Protein AF-A0A2U3Q9U3-F1 (afdb_monomer)

Mean predicted aligned error: 9.75 Å

Structure (mmCIF, N/CA/C/O backbone):
data_AF-A0A2U3Q9U3-F1
#
_entry.id   AF-A0A2U3Q9U3-F1
#
loop_
_atom_site.group_PDB
_atom_site.id
_atom_site.type_symbol
_atom_site.label_atom_id
_atom_site.label_alt_id
_atom_site.label_comp_id
_atom_site.label_asym_id
_atom_site.label_entity_id
_atom_site.label_seq_id
_atom_site.pdbx_PDB_ins_code
_atom_site.Cartn_x
_atom_site.Cartn_y
_atom_site.Cartn_z
_atom_site.occupancy
_atom_site.B_iso_or_equiv
_atom_site.auth_seq_id
_atom_site.auth_comp_id
_atom_site.auth_asym_id
_atom_site.auth_atom_id
_atom_site.pdbx_PDB_model_num
ATOM 1 N N . MET A 1 1 ? 5.483 -8.882 12.582 1.00 44.75 1 MET A N 1
ATOM 2 C CA . MET A 1 1 ? 4.868 -9.664 11.488 1.00 44.75 1 MET A CA 1
ATOM 3 C C . MET A 1 1 ? 5.659 -9.406 10.225 1.00 44.75 1 MET A C 1
ATOM 5 O O . MET A 1 1 ? 5.795 -8.252 9.841 1.00 44.75 1 MET A O 1
ATOM 9 N N . GLU A 1 2 ? 6.195 -10.458 9.622 1.00 41.09 2 GLU A N 1
ATOM 10 C CA . GLU A 1 2 ? 6.922 -10.397 8.356 1.00 41.09 2 GLU A CA 1
ATOM 11 C C . GLU A 1 2 ? 6.084 -11.114 7.294 1.00 41.09 2 GLU A C 1
ATOM 13 O O . GLU A 1 2 ? 5.611 -12.224 7.527 1.00 41.09 2 GLU A O 1
ATOM 18 N N . PHE A 1 3 ? 5.844 -10.457 6.160 1.00 52.00 3 PHE A N 1
ATOM 19 C CA . PHE A 1 3 ? 5.149 -11.052 5.021 1.00 52.00 3 PHE A CA 1
ATOM 20 C C . PHE A 1 3 ? 6.173 -11.296 3.916 1.00 52.00 3 PHE A C 1
ATOM 22 O O . PHE A 1 3 ? 6.686 -10.341 3.329 1.00 52.00 3 PHE A O 1
ATOM 29 N N . SER A 1 4 ? 6.474 -12.562 3.639 1.00 51.75 4 SER A N 1
ATOM 30 C CA . SER A 1 4 ? 7.362 -12.959 2.550 1.00 51.75 4 SER A CA 1
ATOM 31 C C . SER A 1 4 ? 6.540 -13.529 1.392 1.00 51.75 4 SER A C 1
ATOM 33 O O . SER A 1 4 ? 5.696 -14.405 1.559 1.00 51.75 4 SER A O 1
ATOM 35 N N . TYR A 1 5 ? 6.767 -12.997 0.192 1.00 64.06 5 TYR A N 1
ATOM 36 C CA . TYR A 1 5 ? 6.169 -13.500 -1.042 1.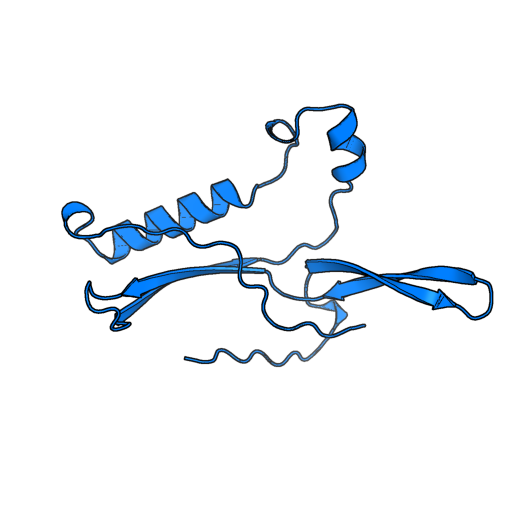00 64.06 5 TYR A CA 1
ATOM 37 C C . TYR A 1 5 ? 7.291 -13.904 -1.995 1.00 64.06 5 TYR A C 1
ATOM 39 O O . TYR A 1 5 ? 8.020 -13.051 -2.505 1.00 64.06 5 TYR A O 1
ATOM 47 N N . GLN A 1 6 ? 7.442 -15.209 -2.222 1.00 55.41 6 GLN A N 1
ATOM 48 C CA . GLN A 1 6 ? 8.372 -15.753 -3.208 1.00 55.41 6 GLN A CA 1
ATOM 49 C C . GLN A 1 6 ? 7.642 -15.978 -4.534 1.00 55.41 6 GLN A C 1
ATOM 51 O O . GLN A 1 6 ? 6.526 -16.490 -4.573 1.00 55.41 6 GLN A O 1
ATOM 56 N N . ARG A 1 7 ? 8.264 -15.551 -5.637 1.00 61.91 7 ARG A N 1
ATOM 57 C CA . ARG A 1 7 ? 7.655 -15.564 -6.975 1.00 61.91 7 ARG A CA 1
ATOM 58 C C . ARG A 1 7 ? 8.163 -16.726 -7.824 1.00 61.91 7 ARG A C 1
ATOM 60 O O . ARG A 1 7 ? 9.346 -17.041 -7.773 1.00 61.91 7 ARG A O 1
ATOM 67 N N . ALA A 1 8 ? 7.295 -17.251 -8.689 1.00 62.81 8 ALA A N 1
ATOM 68 C CA . ALA A 1 8 ? 7.654 -18.252 -9.698 1.00 62.81 8 ALA A CA 1
ATOM 69 C C . ALA A 1 8 ? 8.145 -17.641 -11.031 1.00 62.81 8 ALA A C 1
ATOM 71 O O . ALA A 1 8 ? 8.998 -18.221 -11.691 1.00 62.81 8 ALA A O 1
ATOM 72 N N . ASN A 1 9 ? 7.642 -16.464 -11.439 1.00 64.69 9 ASN A N 1
ATOM 73 C CA . ASN A 1 9 ? 8.028 -15.804 -12.698 1.00 64.69 9 ASN A CA 1
ATOM 74 C C . ASN A 1 9 ? 8.186 -14.284 -12.511 1.00 64.69 9 ASN A C 1
ATOM 76 O O . ASN A 1 9 ? 7.331 -13.620 -11.922 1.00 64.69 9 ASN A O 1
ATOM 80 N N . THR A 1 10 ? 9.285 -13.722 -13.019 1.00 60.75 10 THR A N 1
ATOM 81 C CA . THR A 1 10 ? 9.637 -12.302 -12.883 1.00 60.75 10 THR A CA 1
ATOM 82 C C . THR A 1 10 ? 8.759 -11.371 -13.719 1.00 60.75 10 THR A C 1
ATOM 84 O O . THR A 1 10 ? 8.483 -10.254 -13.287 1.00 60.75 10 THR A O 1
ATOM 87 N N . SER A 1 11 ? 8.269 -11.850 -14.864 1.00 63.31 11 SER A N 1
ATOM 88 C CA . SER A 1 11 ? 7.413 -11.099 -15.794 1.00 63.31 11 SER A CA 1
ATOM 89 C C . SER A 1 11 ? 5.929 -11.098 -15.404 1.00 63.31 11 SER A C 1
ATOM 91 O O . SER A 1 11 ? 5.157 -10.292 -15.917 1.00 63.31 11 SER A O 1
ATOM 93 N N . ALA A 1 12 ? 5.527 -11.955 -14.458 1.00 65.31 12 ALA A N 1
ATOM 94 C CA . ALA A 1 12 ? 4.144 -12.066 -13.988 1.00 65.31 12 ALA A CA 1
ATOM 95 C C . ALA A 1 12 ? 3.737 -10.970 -12.981 1.00 65.31 12 ALA A C 1
ATOM 97 O O . ALA A 1 12 ? 2.555 -10.819 -12.675 1.00 65.31 12 ALA A O 1
ATOM 98 N N . ILE A 1 13 ? 4.696 -10.199 -12.455 1.00 71.75 1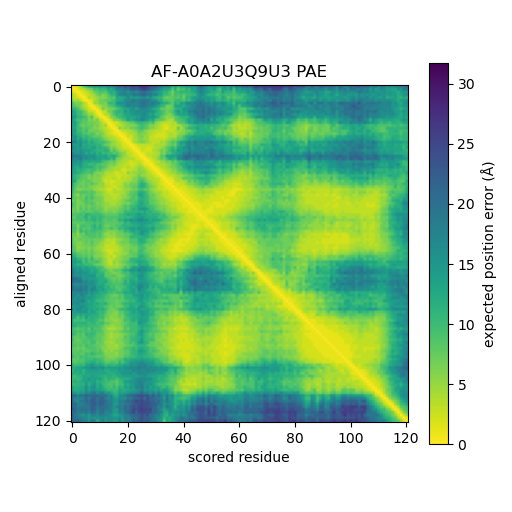3 ILE A N 1
ATOM 99 C CA . ILE A 1 13 ? 4.454 -9.133 -11.474 1.00 71.75 13 ILE A CA 1
ATOM 100 C C . ILE A 1 13 ? 4.592 -7.769 -12.150 1.00 71.75 13 ILE A C 1
ATOM 102 O O . ILE A 1 13 ? 5.453 -7.562 -13.001 1.00 71.75 13 ILE A O 1
ATOM 106 N N . GLY A 1 14 ? 3.746 -6.817 -11.750 1.00 73.25 14 GLY A N 1
ATOM 107 C CA . GLY A 1 14 ? 3.793 -5.459 -12.285 1.00 73.25 14 GLY A CA 1
ATOM 108 C C . GLY A 1 14 ? 5.048 -4.663 -11.913 1.00 73.25 14 GLY A C 1
ATOM 109 O O . GLY A 1 14 ? 5.920 -5.095 -11.167 1.00 73.25 14 GLY A O 1
ATOM 110 N N . LEU A 1 15 ? 5.113 -3.447 -12.441 1.00 75.56 15 LEU A N 1
ATOM 111 C CA . LEU A 1 15 ? 6.236 -2.525 -12.322 1.00 75.56 15 LEU A CA 1
ATOM 112 C C . LEU A 1 15 ? 6.018 -1.569 -11.137 1.00 75.56 15 LEU A C 1
ATOM 114 O O . LEU A 1 15 ? 4.932 -0.999 -10.977 1.00 75.56 15 LEU A O 1
ATOM 118 N N . THR A 1 16 ? 7.049 -1.353 -10.318 1.00 76.38 16 THR A N 1
ATOM 119 C CA . THR A 1 16 ? 6.990 -0.457 -9.148 1.00 76.38 16 THR A CA 1
ATOM 120 C C . THR A 1 16 ? 7.631 0.892 -9.436 1.00 76.38 16 THR A C 1
ATOM 122 O O . THR A 1 16 ? 6.988 1.929 -9.250 1.00 76.38 16 THR A O 1
ATOM 125 N N . LYS A 1 17 ? 8.875 0.894 -9.928 1.00 75.50 17 LYS A N 1
ATOM 126 C CA . LYS A 1 17 ? 9.650 2.100 -10.252 1.00 75.50 17 LYS A CA 1
ATOM 127 C C . LYS A 1 17 ? 10.669 1.843 -11.364 1.00 75.50 17 LYS A C 1
ATOM 129 O O . LYS A 1 17 ? 11.137 0.722 -11.527 1.00 75.50 17 LYS A O 1
ATOM 134 N N . SER A 1 18 ? 11.020 2.893 -12.103 1.00 76.50 18 SER A N 1
ATOM 135 C CA . SER A 1 18 ? 12.209 2.908 -12.961 1.00 76.50 18 SER A CA 1
ATOM 136 C C . SER A 1 18 ? 13.361 3.519 -12.169 1.00 76.50 18 SER A C 1
ATOM 138 O O . SER A 1 18 ? 13.179 4.551 -11.518 1.00 76.50 18 SER A O 1
ATOM 140 N N . VAL A 1 19 ? 14.512 2.856 -12.173 1.00 81.06 19 VAL A N 1
ATOM 141 C CA . VAL A 1 19 ? 15.729 3.286 -11.481 1.00 81.06 19 VAL A CA 1
ATOM 142 C C . VAL A 1 19 ? 16.866 3.435 -12.480 1.00 81.06 19 VAL A C 1
ATOM 144 O O . VAL A 1 19 ? 16.909 2.751 -13.501 1.00 81.06 19 VAL A O 1
ATOM 147 N N . ASN A 1 20 ? 17.775 4.359 -12.191 1.00 81.06 20 ASN A N 1
ATOM 148 C CA . ASN A 1 20 ? 19.037 4.469 -12.904 1.00 81.06 20 ASN A CA 1
ATOM 149 C C . ASN A 1 20 ? 20.033 3.506 -12.241 1.00 81.06 20 ASN A C 1
ATOM 151 O O . ASN A 1 20 ? 20.235 3.593 -11.031 1.00 81.06 20 ASN A O 1
ATOM 155 N N . SER A 1 21 ? 20.615 2.596 -13.019 1.00 80.81 21 SER A N 1
ATOM 156 C CA . SER A 1 21 ? 21.580 1.594 -12.542 1.00 80.81 21 SER A CA 1
ATOM 157 C C . SER A 1 21 ? 23.023 1.943 -12.916 1.00 80.81 21 SER A C 1
ATOM 159 O O . SER A 1 21 ? 23.874 1.063 -13.011 1.00 80.81 21 SER A O 1
ATOM 161 N N . GLY A 1 22 ? 23.301 3.229 -13.131 1.00 82.81 22 GLY A N 1
ATOM 162 C CA . GLY A 1 22 ? 24.622 3.745 -13.471 1.00 82.81 22 GLY A CA 1
ATOM 163 C C . GLY A 1 22 ? 24.884 3.809 -14.975 1.00 82.81 22 GLY A C 1
ATOM 164 O O . GLY A 1 22 ? 24.014 3.521 -15.804 1.00 82.81 22 GLY A O 1
ATOM 165 N N . GLN A 1 23 ? 26.095 4.242 -15.323 1.00 83.88 23 GLN A N 1
ATOM 166 C CA . GLN A 1 23 ? 26.564 4.289 -16.70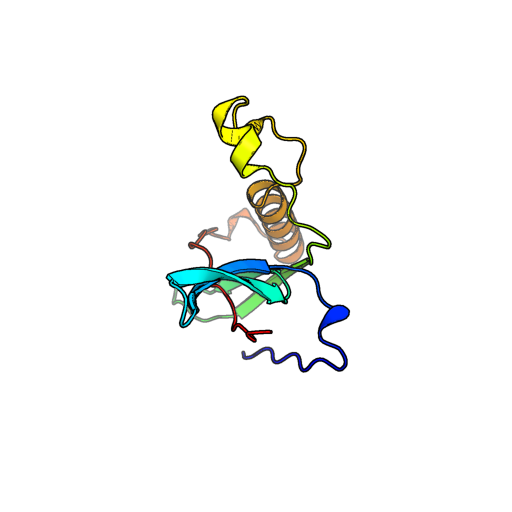5 1.00 83.88 23 GLN A CA 1
ATOM 167 C C . GLN A 1 23 ? 27.185 2.954 -17.113 1.00 83.88 23 GLN A C 1
ATOM 169 O O . GLN A 1 23 ? 27.829 2.274 -16.314 1.00 83.88 23 GLN A O 1
ATOM 174 N N . ASP A 1 24 ? 26.992 2.573 -18.370 1.00 81.62 24 ASP A N 1
ATOM 175 C CA . ASP A 1 24 ? 27.754 1.487 -18.967 1.00 81.62 24 ASP A CA 1
ATOM 176 C C . ASP A 1 24 ? 29.205 1.895 -19.260 1.00 81.62 24 ASP A C 1
ATOM 178 O O . ASP A 1 24 ? 29.597 3.051 -19.107 1.00 81.62 24 ASP A O 1
ATOM 182 N N . LYS A 1 25 ? 30.019 0.934 -19.715 1.00 82.38 25 LYS A N 1
ATOM 183 C CA . LYS A 1 25 ? 31.421 1.181 -20.094 1.00 82.38 25 LYS A CA 1
ATOM 184 C C . LYS A 1 25 ? 31.578 2.229 -21.213 1.00 82.38 25 LYS A C 1
ATOM 186 O O . LYS A 1 25 ? 32.679 2.722 -21.407 1.00 82.38 25 LYS A O 1
ATOM 191 N N . GLY A 1 26 ? 30.506 2.550 -21.942 1.00 85.19 26 GLY A N 1
ATOM 192 C CA . GLY A 1 26 ? 30.457 3.584 -22.976 1.00 85.19 26 GLY A CA 1
ATOM 193 C C . GLY A 1 26 ? 29.793 4.890 -22.521 1.00 85.19 26 GLY A C 1
ATOM 194 O O . GLY A 1 26 ? 29.470 5.719 -23.368 1.00 85.19 26 GLY A O 1
ATOM 195 N N . GLY A 1 27 ? 29.547 5.077 -21.219 1.00 84.00 27 GLY A N 1
ATOM 196 C CA . GLY A 1 27 ? 28.961 6.294 -20.652 1.00 84.00 27 GLY A CA 1
ATOM 197 C C . GLY A 1 27 ? 27.440 6.424 -20.804 1.00 84.00 27 GLY A C 1
ATOM 198 O O . GLY A 1 27 ? 26.871 7.443 -20.409 1.00 84.00 27 GLY A O 1
ATOM 199 N N . ARG A 1 28 ? 26.737 5.424 -21.35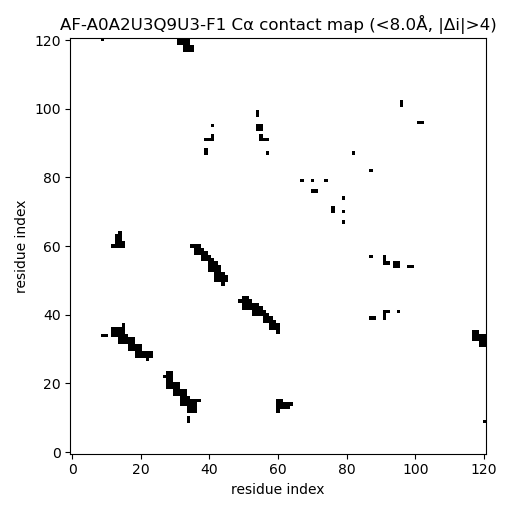6 1.00 84.56 28 ARG A N 1
ATOM 200 C CA . ARG A 1 28 ? 25.272 5.472 -21.503 1.00 84.56 28 ARG A CA 1
ATOM 201 C C . ARG A 1 28 ? 24.591 5.104 -20.192 1.00 84.56 28 ARG A C 1
ATOM 203 O O . ARG A 1 28 ? 24.894 4.078 -19.587 1.00 84.56 28 ARG A O 1
ATOM 210 N N . TRP A 1 29 ? 23.620 5.913 -19.778 1.00 80.62 29 TRP A N 1
ATOM 211 C CA . TRP A 1 29 ? 22.808 5.646 -18.591 1.00 80.62 29 TRP A CA 1
ATOM 212 C C . TRP A 1 29 ? 21.897 4.435 -18.796 1.00 80.62 29 TRP A C 1
ATOM 214 O O . TRP A 1 29 ? 21.089 4.402 -19.726 1.00 80.62 29 TRP A O 1
ATOM 224 N N . ARG A 1 30 ? 21.996 3.450 -17.900 1.00 78.94 30 ARG A N 1
ATOM 225 C CA . ARG A 1 30 ? 21.126 2.272 -17.896 1.00 78.94 30 ARG A CA 1
ATOM 226 C C . ARG A 1 30 ? 19.919 2.516 -17.005 1.00 78.94 30 ARG A C 1
ATOM 228 O O . ARG A 1 30 ? 20.052 2.769 -15.810 1.00 78.94 30 ARG A O 1
ATOM 235 N N . HIS A 1 31 ? 18.731 2.388 -17.582 1.00 78.31 31 HIS A N 1
ATOM 236 C CA . HIS A 1 31 ? 17.484 2.380 -16.829 1.00 78.31 31 HIS A CA 1
ATOM 237 C C . HIS A 1 31 ? 17.015 0.945 -16.623 1.00 78.31 31 HIS A C 1
ATOM 239 O O . HIS A 1 31 ? 16.822 0.214 -17.591 1.00 78.31 31 HIS A O 1
ATOM 245 N N . HIS A 1 32 ? 16.787 0.561 -15.370 1.00 77.56 32 HIS A N 1
ATOM 246 C CA . HIS A 1 32 ? 16.172 -0.714 -15.024 1.00 77.56 32 HIS A CA 1
ATOM 247 C C . HIS A 1 32 ? 14.772 -0.472 -14.488 1.00 77.56 32 HIS A C 1
ATOM 249 O O . HIS A 1 32 ? 14.518 0.476 -13.740 1.00 77.56 32 HIS A O 1
ATOM 255 N N . THR A 1 33 ? 13.851 -1.354 -14.858 1.00 74.94 33 THR A N 1
ATOM 256 C CA . THR A 1 33 ? 12.527 -1.357 -14.253 1.00 74.94 33 THR A CA 1
ATOM 257 C C . THR A 1 33 ? 12.496 -2.363 -13.121 1.00 74.94 33 THR A C 1
ATOM 259 O O . THR A 1 33 ? 12.743 -3.548 -13.319 1.00 74.94 33 THR A O 1
ATOM 262 N N . VAL A 1 34 ? 12.151 -1.886 -11.931 1.00 76.94 34 VAL A N 1
ATOM 263 C CA . VAL A 1 34 ? 11.926 -2.743 -10.775 1.00 76.94 34 VAL A CA 1
ATOM 264 C C . VAL A 1 34 ? 10.517 -3.318 -10.869 1.00 76.94 34 VAL A C 1
ATOM 266 O O . VAL A 1 34 ? 9.532 -2.586 -11.011 1.00 76.94 34 VAL A O 1
ATOM 269 N N . CYS A 1 35 ? 10.434 -4.639 -10.792 1.00 75.56 35 CYS A N 1
ATOM 270 C CA . CYS A 1 35 ? 9.190 -5.388 -10.682 1.00 75.56 35 CYS A CA 1
ATOM 271 C C . CYS A 1 35 ? 8.827 -5.579 -9.202 1.00 75.56 35 CYS A C 1
ATOM 273 O O . CYS A 1 35 ? 9.698 -5.685 -8.341 1.00 75.56 35 CYS A O 1
ATOM 275 N N . GLY A 1 36 ? 7.534 -5.595 -8.893 1.00 75.31 36 GLY A N 1
ATOM 276 C CA . GLY A 1 36 ? 7.040 -5.764 -7.531 1.00 75.31 36 GLY A CA 1
ATOM 277 C C . GLY A 1 36 ? 5.562 -5.414 -7.372 1.00 75.31 36 GLY A C 1
ATOM 278 O O . GLY A 1 36 ? 4.879 -4.986 -8.306 1.00 75.31 36 GLY A O 1
ATOM 279 N N . MET A 1 37 ? 5.074 -5.583 -6.149 1.00 79.12 37 MET A N 1
ATOM 280 C CA . MET A 1 37 ? 3.729 -5.184 -5.750 1.00 79.12 37 MET A CA 1
ATOM 281 C C . MET A 1 37 ? 3.811 -3.936 -4.883 1.00 79.12 37 MET A C 1
ATOM 283 O O . MET A 1 37 ? 4.752 -3.744 -4.118 1.00 79.12 37 MET A O 1
ATOM 287 N N . LEU A 1 38 ? 2.823 -3.067 -5.024 1.00 80.25 38 LEU A N 1
ATOM 288 C CA . LEU A 1 38 ? 2.645 -1.913 -4.161 1.00 80.25 38 LEU A CA 1
ATOM 289 C C . LEU A 1 38 ? 1.579 -2.251 -3.121 1.00 80.25 38 LEU A C 1
ATOM 291 O O . LEU A 1 38 ? 0.649 -3.007 -3.408 1.00 80.25 38 LEU A O 1
ATOM 295 N N . MET A 1 39 ? 1.724 -1.688 -1.926 1.00 84.50 39 MET A N 1
ATOM 296 C CA . MET A 1 39 ? 0.865 -1.998 -0.793 1.00 84.50 39 MET A CA 1
ATOM 297 C C . MET A 1 39 ? 0.579 -0.745 0.035 1.00 84.50 39 MET A C 1
ATOM 299 O O . MET A 1 39 ? 1.447 0.109 0.209 1.00 84.50 39 MET A O 1
ATOM 303 N N . HIS A 1 40 ? -0.655 -0.654 0.524 1.00 85.38 40 HIS A N 1
ATOM 304 C CA . HIS A 1 40 ? -1.044 0.213 1.628 1.00 85.38 40 HIS A CA 1
ATOM 305 C C . HIS A 1 40 ? -1.612 -0.663 2.730 1.00 85.38 40 HIS A C 1
ATOM 307 O O . HIS A 1 40 ? -2.502 -1.476 2.472 1.00 85.38 40 HIS A O 1
ATOM 313 N N . SER A 1 41 ? -1.118 -0.464 3.944 1.00 85.19 41 SER A N 1
ATOM 314 C CA . SER A 1 41 ? -1.616 -1.112 5.148 1.00 85.19 41 SER A CA 1
ATOM 315 C C . SER A 1 41 ? -2.001 -0.071 6.181 1.00 85.19 41 SER A C 1
ATOM 317 O O . SER A 1 41 ? -1.244 0.870 6.412 1.00 85.19 41 SER A O 1
ATOM 319 N N . SER A 1 42 ? -3.120 -0.310 6.848 1.00 87.75 42 SER A N 1
ATOM 320 C CA . SER A 1 42 ? -3.477 0.333 8.106 1.00 87.75 42 SER A CA 1
ATOM 321 C C . SER A 1 42 ? -3.232 -0.651 9.241 1.00 87.75 42 SER A C 1
ATOM 323 O O . SER A 1 42 ? -3.672 -1.802 9.176 1.00 87.75 42 SER A O 1
ATOM 325 N N . LEU A 1 43 ? -2.516 -0.202 10.267 1.00 89.38 43 LEU A N 1
ATOM 326 C CA . LEU A 1 43 ? -2.202 -0.969 11.467 1.00 89.38 43 LEU A CA 1
ATOM 327 C C . LEU A 1 43 ? -2.932 -0.331 12.648 1.00 89.38 43 LEU A C 1
ATOM 329 O O . LEU A 1 43 ? -2.810 0.872 12.862 1.00 89.38 43 LEU A O 1
ATOM 333 N N . ALA A 1 44 ? -3.674 -1.134 13.403 1.00 89.00 44 ALA A N 1
ATOM 334 C CA . ALA A 1 44 ? -4.272 -0.706 14.656 1.00 89.00 44 ALA A CA 1
ATOM 335 C C . ALA A 1 44 ? -3.258 -0.899 15.788 1.00 89.00 44 ALA A C 1
ATOM 337 O O . ALA A 1 44 ? -2.703 -1.989 15.957 1.00 89.00 44 ALA A O 1
ATOM 338 N N . VAL A 1 45 ? -3.028 0.160 16.556 1.00 89.50 45 VAL A N 1
ATOM 339 C CA . VAL A 1 45 ? -2.136 0.174 17.719 1.00 89.50 45 VAL A CA 1
ATOM 340 C C . VAL A 1 45 ? -2.878 0.773 18.908 1.00 89.50 45 VAL A C 1
ATOM 342 O O . VAL A 1 45 ? -3.749 1.626 18.731 1.00 89.50 45 VAL A O 1
ATOM 345 N N . THR A 1 46 ? -2.553 0.326 20.116 1.00 88.44 46 THR A N 1
ATOM 346 C CA . THR A 1 46 ? -3.026 0.985 21.337 1.00 88.44 46 THR A CA 1
ATOM 347 C C . THR A 1 46 ? -2.323 2.331 21.520 1.00 88.44 46 THR A C 1
ATOM 349 O O . THR A 1 46 ? -1.311 2.616 20.876 1.00 88.44 46 THR A O 1
ATOM 352 N N . VAL A 1 47 ? -2.832 3.157 22.436 1.00 88.25 47 VAL A N 1
ATOM 353 C CA . VAL A 1 47 ? -2.215 4.450 22.792 1.00 88.25 47 VAL A CA 1
ATOM 354 C C . VAL A 1 47 ? -0.789 4.274 23.336 1.00 88.25 47 VAL A C 1
ATOM 356 O O . VAL A 1 47 ? 0.056 5.141 23.149 1.00 88.25 47 VAL A O 1
ATOM 359 N N . GLU A 1 48 ? -0.497 3.120 23.935 1.00 90.94 48 GLU A N 1
ATOM 360 C CA . GLU A 1 48 ? 0.830 2.744 24.442 1.00 90.94 48 GLU A CA 1
ATOM 361 C C . GLU A 1 48 ? 1.771 2.217 23.342 1.00 90.94 48 GLU A C 1
ATOM 363 O O . GLU A 1 48 ? 2.919 1.871 23.610 1.00 90.94 48 GLU A O 1
ATOM 368 N N . GLY A 1 49 ? 1.302 2.140 22.093 1.00 87.12 49 GLY A N 1
ATOM 369 C CA . GLY A 1 49 ? 2.083 1.658 20.955 1.00 87.12 49 GLY A CA 1
ATOM 370 C C . GLY A 1 49 ? 2.078 0.138 20.776 1.00 87.12 49 GLY A C 1
ATOM 371 O O . GLY A 1 49 ? 2.825 -0.371 19.939 1.00 87.12 49 GLY A O 1
ATOM 372 N N . LEU A 1 50 ? 1.234 -0.601 21.506 1.00 91.44 50 LEU A N 1
ATOM 373 C CA . LEU A 1 50 ? 1.104 -2.048 21.334 1.00 91.44 50 LEU A CA 1
ATOM 374 C C . LEU A 1 50 ? 0.339 -2.350 20.031 1.00 91.44 50 LEU A C 1
ATOM 376 O O . LEU A 1 50 ? -0.810 -1.920 19.892 1.00 91.44 50 LEU A O 1
ATOM 380 N N . PRO A 1 51 ? 0.920 -3.085 19.064 1.00 88.88 51 PRO A N 1
ATOM 381 C CA . PRO A 1 51 ? 0.211 -3.443 17.844 1.00 88.88 51 PRO A CA 1
ATOM 382 C C . PRO A 1 51 ? -0.884 -4.467 18.136 1.00 88.88 51 PRO A C 1
ATOM 384 O O . PRO A 1 51 ? -0.615 -5.536 18.676 1.00 88.88 51 PRO A O 1
ATOM 387 N N . LEU A 1 52 ? -2.115 -4.150 17.734 1.00 88.00 52 LEU A N 1
ATOM 388 C CA . LEU A 1 52 ? -3.255 -5.054 17.845 1.00 88.00 52 LEU A CA 1
ATOM 389 C C . LEU A 1 52 ? -3.303 -5.983 16.630 1.00 88.00 52 LEU A C 1
ATOM 391 O O . LEU A 1 52 ? -3.167 -7.196 16.756 1.00 88.00 52 LEU A O 1
ATOM 395 N N . ALA A 1 53 ? -3.481 -5.404 15.439 1.00 85.50 53 ALA A N 1
ATOM 396 C CA . ALA A 1 53 ? -3.577 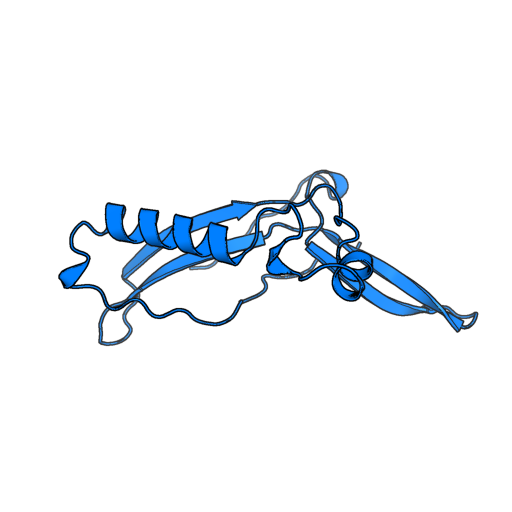-6.135 14.178 1.00 85.50 53 ALA A CA 1
ATOM 397 C C . ALA A 1 53 ? -3.552 -5.188 12.967 1.00 85.50 53 ALA A C 1
ATOM 399 O O . ALA A 1 53 ? -3.694 -3.970 13.091 1.00 85.50 53 ALA A O 1
ATOM 400 N N . LEU A 1 54 ? -3.434 -5.761 11.767 1.00 88.31 54 LEU A N 1
ATOM 401 C CA . LEU A 1 54 ? -3.696 -5.051 10.514 1.00 88.31 54 LEU A CA 1
ATOM 402 C C . LEU A 1 54 ? -5.203 -4.813 10.355 1.00 88.31 54 LEU A C 1
ATOM 404 O O . LEU A 1 54 ? -5.975 -5.764 10.267 1.00 88.31 54 LEU A O 1
ATOM 408 N N . ALA A 1 55 ? -5.613 -3.549 10.267 1.00 88.50 55 ALA A N 1
ATOM 409 C CA . ALA A 1 55 ? -7.011 -3.180 10.064 1.00 88.50 55 ALA A CA 1
ATOM 410 C C . ALA A 1 55 ? -7.431 -3.397 8.602 1.00 88.50 55 ALA A C 1
ATOM 412 O O . ALA A 1 55 ? -8.448 -4.030 8.323 1.00 88.50 55 ALA A O 1
ATOM 413 N N . ALA A 1 56 ? -6.610 -2.957 7.647 1.00 89.25 56 ALA A N 1
ATOM 414 C CA . ALA A 1 56 ? -6.851 -3.170 6.224 1.00 89.25 56 ALA A CA 1
ATOM 415 C C . ALA A 1 56 ? -5.541 -3.205 5.439 1.00 89.25 56 ALA A C 1
ATOM 417 O O . ALA A 1 56 ? -4.612 -2.452 5.726 1.00 89.25 56 ALA A O 1
ATOM 418 N N . VAL A 1 57 ? -5.486 -4.019 4.386 1.00 87.25 57 VAL A N 1
ATOM 419 C CA . VAL A 1 57 ? -4.357 -4.060 3.450 1.00 87.25 57 VAL A CA 1
ATOM 420 C C . VAL A 1 57 ? -4.889 -4.067 2.025 1.00 87.25 57 VAL A C 1
ATOM 422 O O . VAL A 1 57 ? -5.802 -4.822 1.704 1.00 87.25 57 VAL A O 1
ATOM 425 N N . LYS A 1 58 ? -4.313 -3.233 1.161 1.00 84.75 58 LYS A N 1
ATOM 426 C CA . LYS A 1 58 ? -4.623 -3.192 -0.270 1.00 84.75 58 LYS A CA 1
ATOM 427 C C . LYS A 1 58 ? -3.338 -3.378 -1.062 1.00 84.75 58 LYS A C 1
ATOM 429 O O . LYS A 1 58 ? -2.419 -2.571 -0.935 1.00 84.75 58 LYS A O 1
ATOM 434 N N . PHE A 1 59 ? -3.301 -4.416 -1.893 1.00 84.25 59 PHE A N 1
ATOM 435 C CA . PHE A 1 59 ? -2.217 -4.674 -2.839 1.00 84.25 59 PHE A CA 1
ATOM 436 C C . PHE A 1 59 ? -2.617 -4.237 -4.242 1.00 84.25 59 PHE A C 1
ATOM 438 O O . PHE A 1 59 ? -3.783 -4.327 -4.626 1.00 84.25 59 PHE A O 1
ATOM 445 N N . TRP A 1 60 ? -1.648 -3.779 -5.027 1.00 81.06 60 TRP A N 1
ATOM 446 C CA . TRP A 1 60 ? -1.852 -3.550 -6.451 1.00 81.06 60 TRP A CA 1
ATOM 447 C C . TRP A 1 60 ? -0.545 -3.635 -7.237 1.00 81.06 60 TRP A C 1
ATOM 449 O O . TRP A 1 60 ? 0.552 -3.403 -6.731 1.00 81.06 60 TRP A O 1
ATOM 459 N N . THR A 1 61 ?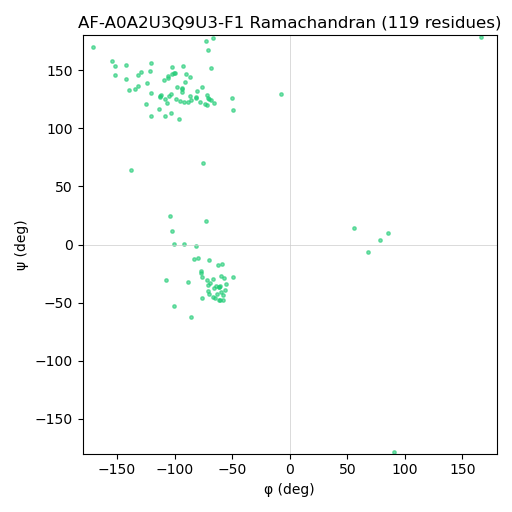 -0.680 -3.902 -8.530 1.00 78.62 61 THR A N 1
ATOM 460 C CA . THR A 1 61 ? 0.416 -3.937 -9.504 1.00 78.62 61 THR A CA 1
ATOM 461 C C . THR A 1 61 ? 0.164 -2.925 -10.614 1.00 78.62 61 THR A C 1
ATOM 463 O O . THR A 1 61 ? -0.981 -2.571 -10.895 1.00 78.62 61 THR A O 1
ATOM 466 N N . ARG A 1 62 ? 1.215 -2.460 -11.295 1.00 76.56 62 ARG A N 1
ATOM 467 C CA . ARG A 1 62 ? 1.073 -1.631 -12.504 1.00 76.56 62 ARG A CA 1
ATOM 468 C C . ARG A 1 62 ? 1.574 -2.417 -13.705 1.00 76.56 62 ARG A C 1
ATOM 470 O O . ARG A 1 62 ? 2.701 -2.885 -13.676 1.00 76.56 62 ARG A O 1
ATOM 477 N N . LYS A 1 63 ? 0.772 -2.541 -14.764 1.00 73.88 63 LYS A N 1
ATOM 478 C CA . LYS A 1 63 ? 1.228 -3.194 -16.004 1.00 73.88 63 LYS A CA 1
ATOM 479 C C . LYS A 1 63 ? 2.247 -2.331 -16.755 1.00 73.88 63 LYS A C 1
ATOM 481 O O . LYS A 1 63 ? 3.235 -2.840 -17.257 1.00 73.88 63 LYS A O 1
ATOM 486 N N . THR A 1 64 ? 2.026 -1.017 -16.787 1.00 71.94 64 THR A N 1
ATOM 487 C CA . THR A 1 64 ? 2.888 -0.046 -17.474 1.00 71.94 64 THR A CA 1
ATOM 488 C C . THR A 1 64 ? 2.998 1.255 -16.676 1.00 71.94 64 THR A C 1
ATOM 490 O O . THR A 1 64 ? 2.104 1.613 -15.897 1.00 71.94 64 THR A O 1
ATOM 493 N N . PHE A 1 65 ? 4.096 1.993 -16.861 1.00 73.00 65 PHE A N 1
ATOM 494 C CA . PHE A 1 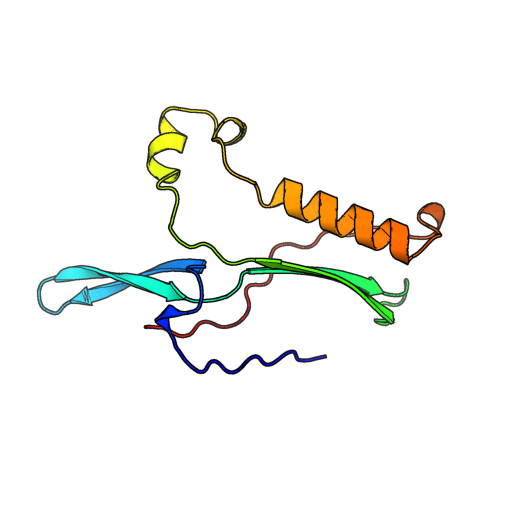65 ? 4.202 3.362 -16.357 1.00 73.00 65 PHE A CA 1
ATOM 495 C C . PHE A 1 65 ? 3.426 4.298 -17.280 1.00 73.00 65 PHE A C 1
ATOM 497 O O . PHE A 1 65 ? 3.720 4.393 -18.465 1.00 73.00 65 PHE A O 1
ATOM 504 N N . LYS A 1 66 ? 2.457 5.040 -16.738 1.00 68.75 66 LYS A N 1
ATOM 505 C CA . LYS A 1 66 ? 1.556 5.895 -17.531 1.00 68.75 66 LYS A CA 1
ATOM 506 C C . LYS A 1 66 ? 2.200 7.177 -18.107 1.00 68.75 66 LYS A C 1
ATOM 508 O O . LYS A 1 66 ? 1.483 8.125 -18.392 1.00 68.75 66 LYS A O 1
ATOM 513 N N . GLY A 1 67 ? 3.532 7.261 -18.230 1.00 67.94 67 GLY A N 1
ATOM 514 C CA . GLY A 1 67 ? 4.233 8.408 -18.846 1.00 67.94 67 GLY A CA 1
ATOM 515 C C . GLY A 1 67 ? 3.921 9.783 -18.232 1.00 67.94 67 GLY A C 1
ATOM 516 O O . GLY A 1 67 ? 4.230 10.824 -18.806 1.00 67.94 67 GLY A O 1
ATOM 517 N N . THR A 1 68 ? 3.305 9.826 -17.046 1.00 69.50 68 THR A N 1
ATOM 518 C CA . THR A 1 68 ? 2.626 11.029 -16.545 1.00 69.50 68 THR A CA 1
ATOM 519 C C . THR A 1 68 ? 3.586 12.150 -16.168 1.00 69.50 68 THR A C 1
ATOM 521 O O . THR A 1 68 ? 3.153 13.281 -15.997 1.00 69.50 68 THR A O 1
ATOM 524 N N . ALA A 1 69 ? 4.886 11.866 -16.053 1.00 69.12 69 ALA A N 1
ATOM 525 C CA . ALA A 1 69 ? 5.921 12.867 -15.807 1.00 69.12 69 ALA A CA 1
ATOM 526 C C . ALA A 1 69 ? 6.006 13.913 -16.931 1.00 69.12 69 ALA A C 1
ATOM 528 O O . ALA A 1 69 ? 6.184 15.094 -16.646 1.00 69.12 69 ALA A O 1
ATOM 529 N N . GLN A 1 70 ? 5.807 13.501 -18.187 1.00 69.81 70 GLN A N 1
ATOM 530 C CA . GLN A 1 70 ? 5.778 14.411 -19.338 1.00 69.81 70 GLN A CA 1
ATOM 531 C C . GLN A 1 70 ? 4.531 15.309 -19.301 1.00 69.81 70 GLN A C 1
ATOM 533 O O . GLN A 1 70 ? 4.591 16.482 -19.667 1.00 69.81 70 GLN A O 1
ATOM 538 N N . LEU A 1 71 ? 3.418 14.777 -18.784 1.00 71.00 71 LEU A N 1
ATOM 539 C CA . LEU A 1 71 ? 2.151 15.494 -18.637 1.00 71.00 71 LEU A CA 1
ATOM 540 C C . LEU A 1 71 ? 2.148 16.474 -17.456 1.00 71.00 71 LEU A C 1
ATOM 542 O O . LEU A 1 71 ? 1.475 17.495 -17.544 1.00 71.00 71 LEU A O 1
ATOM 546 N N . LYS A 1 72 ? 2.934 16.229 -16.394 1.00 64.81 72 LYS A N 1
ATOM 547 C CA . LYS A 1 72 ? 3.018 17.119 -15.215 1.00 64.81 72 LYS A CA 1
ATOM 548 C C . LYS A 1 72 ? 3.427 18.556 -15.557 1.00 64.81 72 LYS A C 1
ATOM 550 O O . LYS A 1 72 ? 3.058 19.465 -14.827 1.00 64.81 72 LYS A O 1
ATOM 555 N N . LYS A 1 73 ? 4.193 18.759 -16.637 1.00 71.50 73 LYS A N 1
ATOM 556 C CA . LYS A 1 73 ? 4.619 20.096 -17.087 1.00 71.50 73 LYS A CA 1
ATOM 557 C C . LYS A 1 73 ? 3.517 20.868 -17.821 1.00 71.50 73 LYS A C 1
ATOM 559 O O . LYS A 1 73 ? 3.594 22.085 -17.898 1.00 71.50 73 LYS A O 1
ATOM 564 N N . LYS A 1 74 ? 2.527 20.168 -18.386 1.00 79.56 74 LYS A N 1
ATOM 565 C CA . LYS A 1 74 ? 1.462 20.756 -19.219 1.00 79.56 74 LYS A CA 1
ATOM 566 C C . LYS A 1 74 ? 0.110 20.802 -18.511 1.00 79.56 74 LYS A C 1
ATOM 568 O O . LYS A 1 74 ? -0.704 21.669 -18.791 1.00 79.56 74 LYS A O 1
ATOM 573 N N . ILE A 1 75 ? -0.148 19.846 -17.624 1.00 81.50 75 ILE A N 1
ATOM 574 C CA . ILE A 1 75 ? -1.438 19.646 -16.969 1.00 81.50 75 ILE A CA 1
ATOM 575 C C . ILE A 1 75 ? -1.186 19.495 -15.471 1.00 81.50 75 ILE A C 1
ATOM 577 O O . ILE A 1 75 ? -0.280 18.766 -15.060 1.00 81.50 75 ILE A O 1
ATOM 581 N N . ASN A 1 76 ? -2.017 20.150 -14.651 1.00 79.75 76 ASN A N 1
ATOM 582 C CA . ASN A 1 76 ? -1.982 19.996 -13.197 1.00 79.75 76 ASN A CA 1
ATOM 583 C C . ASN A 1 76 ? -1.999 18.493 -12.830 1.00 79.75 76 ASN A C 1
ATOM 585 O O . ASN A 1 76 ? -2.925 17.792 -13.252 1.00 79.75 76 ASN A O 1
ATOM 589 N N . PRO A 1 77 ? -1.043 17.987 -12.023 1.00 73.94 77 PRO A N 1
ATOM 590 C CA . PRO A 1 77 ? -0.984 16.586 -11.600 1.00 73.94 77 PRO A CA 1
ATOM 591 C C . PRO A 1 77 ? -2.299 16.025 -11.040 1.00 73.94 77 PRO A C 1
ATOM 593 O O . PRO A 1 77 ? -2.560 14.826 -11.151 1.00 73.94 77 PRO A O 1
ATOM 596 N N . ILE A 1 78 ? -3.153 16.878 -10.462 1.00 78.06 78 ILE A N 1
ATOM 597 C CA . ILE A 1 78 ? -4.465 16.468 -9.952 1.00 78.06 78 ILE A CA 1
ATOM 598 C C . ILE A 1 78 ? -5.416 16.039 -11.085 1.00 78.06 78 ILE A C 1
ATOM 600 O O . ILE A 1 78 ? -6.255 15.168 -10.868 1.00 78.06 78 ILE A O 1
ATOM 604 N N . ARG A 1 79 ? -5.282 16.595 -12.288 1.00 77.44 79 ARG A N 1
ATOM 605 C CA . ARG A 1 79 ? -6.190 16.356 -13.422 1.00 77.44 79 ARG A CA 1
ATOM 606 C C . ARG A 1 79 ? -5.757 15.211 -14.336 1.00 77.44 79 ARG A C 1
ATOM 608 O O . ARG A 1 79 ? -6.428 14.927 -15.320 1.00 77.44 79 ARG A O 1
ATOM 615 N N . VAL A 1 80 ? -4.641 14.553 -14.037 1.00 80.88 80 VAL A N 1
ATOM 616 C CA . VAL A 1 80 ? -4.192 13.404 -14.826 1.00 80.88 80 VAL A CA 1
ATOM 617 C C . VAL A 1 80 ? -5.147 12.225 -14.557 1.00 80.88 80 VAL A C 1
ATOM 619 O O . VAL A 1 80 ? -5.325 11.882 -13.385 1.00 80.88 80 VAL A O 1
ATOM 622 N N . PRO A 1 81 ? -5.746 11.590 -15.590 1.00 72.88 81 PRO A N 1
ATOM 623 C CA . PRO A 1 81 ? -6.741 10.521 -15.448 1.00 72.88 81 PRO A CA 1
ATOM 624 C C . PRO A 1 81 ? -6.079 9.195 -15.045 1.00 72.88 81 PRO A C 1
ATOM 626 O O . PRO A 1 81 ? -5.942 8.234 -15.808 1.00 72.88 81 PRO A O 1
ATOM 629 N N . ILE A 1 82 ? -5.599 9.163 -13.809 1.00 78.88 82 ILE A N 1
ATOM 630 C CA . ILE A 1 82 ? -5.009 8.003 -13.160 1.00 78.88 82 ILE A CA 1
ATOM 631 C C . ILE A 1 82 ? -5.619 7.846 -11.779 1.00 78.88 82 ILE A C 1
ATOM 633 O O . ILE A 1 82 ? -5.888 8.822 -11.083 1.00 78.88 82 ILE A O 1
ATOM 637 N N . GLU A 1 83 ? -5.768 6.601 -11.352 1.00 76.94 83 GLU A N 1
ATOM 638 C CA . GLU A 1 83 ? -6.043 6.315 -9.955 1.00 76.94 83 GLU A CA 1
ATOM 639 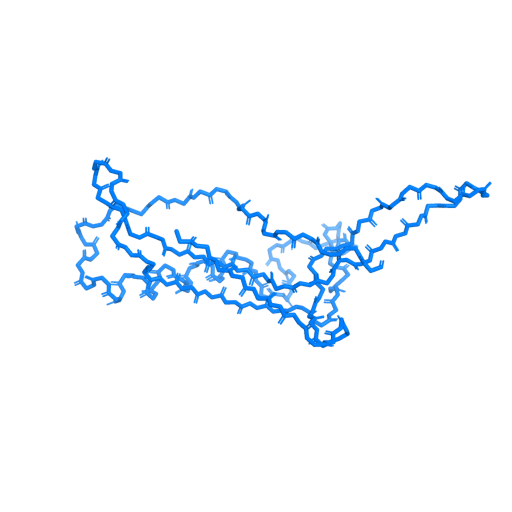C C . GLU A 1 83 ? -4.821 6.719 -9.119 1.00 76.94 83 GLU A C 1
ATOM 641 O O . GLU A 1 83 ? -3.692 6.273 -9.372 1.00 76.94 83 GLU A O 1
ATOM 646 N N . LYS A 1 84 ? -5.038 7.615 -8.157 1.00 79.56 84 LYS A N 1
ATOM 647 C CA . LYS A 1 84 ? -3.976 8.163 -7.315 1.00 79.56 84 LYS A CA 1
ATOM 648 C C . LYS A 1 84 ? -3.821 7.356 -6.042 1.00 79.56 84 LYS A C 1
ATOM 650 O O . LYS A 1 84 ? -4.767 6.780 -5.517 1.00 79.56 84 LYS A O 1
ATOM 655 N N . GLU A 1 85 ? -2.613 7.412 -5.507 1.00 79.12 85 GLU A N 1
ATOM 656 C CA . GLU A 1 85 ? -2.277 6.838 -4.208 1.00 79.12 85 GLU A CA 1
ATOM 657 C C . GLU A 1 85 ? -3.162 7.391 -3.083 1.00 79.12 85 GLU A C 1
ATOM 659 O O . GLU A 1 85 ? -3.663 6.623 -2.272 1.00 79.12 85 GLU A O 1
ATOM 664 N N . SER A 1 86 ? -3.471 8.691 -3.112 1.00 79.06 86 SER A N 1
ATOM 665 C CA . SER A 1 86 ? -4.359 9.328 -2.134 1.00 79.06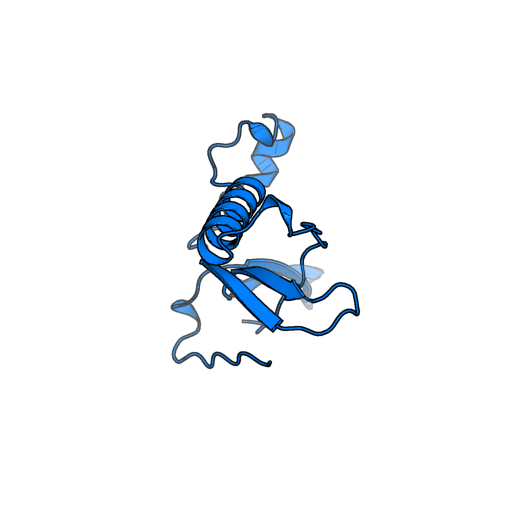 86 SER A CA 1
ATOM 666 C C . SER A 1 86 ? -5.778 8.751 -2.122 1.00 79.06 86 SER A C 1
ATOM 668 O O . SER A 1 86 ? -6.375 8.635 -1.060 1.00 79.06 86 SER A O 1
ATOM 670 N N . VAL A 1 87 ? -6.320 8.356 -3.280 1.00 84.38 87 VAL A N 1
ATOM 671 C CA . VAL A 1 87 ? -7.653 7.731 -3.355 1.00 84.38 87 VAL A CA 1
ATOM 672 C C . VAL A 1 87 ? -7.609 6.329 -2.748 1.00 84.38 87 VAL A C 1
ATOM 674 O O . VAL A 1 87 ? -8.465 5.976 -1.946 1.00 84.38 87 VAL A O 1
ATOM 677 N N . ARG A 1 88 ? -6.557 5.558 -3.047 1.00 84.31 88 ARG A N 1
ATOM 678 C CA . ARG A 1 88 ? -6.365 4.219 -2.468 1.00 84.31 88 ARG A CA 1
ATOM 679 C C . ARG A 1 88 ? -6.173 4.253 -0.958 1.00 84.31 88 ARG A C 1
ATOM 681 O O . ARG A 1 88 ? -6.643 3.345 -0.279 1.00 84.31 88 ARG A O 1
ATOM 688 N N . LEU A 1 89 ? -5.497 5.282 -0.454 1.00 83.19 89 LEU A N 1
ATOM 689 C CA . LEU A 1 89 ? -5.365 5.522 0.976 1.00 83.19 89 LEU A CA 1
ATOM 690 C C . LEU A 1 89 ? -6.738 5.753 1.618 1.00 83.19 89 LEU A C 1
ATOM 692 O O . LEU A 1 89 ? -7.051 5.103 2.607 1.00 83.19 89 LEU A O 1
ATOM 696 N N . LEU A 1 90 ? -7.578 6.611 1.030 1.00 87.81 90 LEU A N 1
ATOM 697 C CA . LEU A 1 90 ? -8.932 6.863 1.537 1.00 87.81 90 LEU A CA 1
ATOM 698 C C . LEU A 1 90 ? -9.792 5.593 1.560 1.00 87.81 90 LEU A C 1
ATOM 700 O O . LEU A 1 90 ? -10.504 5.365 2.532 1.00 87.81 90 LEU A O 1
ATOM 704 N N . ASP A 1 91 ? -9.705 4.743 0.537 1.00 89.31 91 ASP A N 1
ATOM 705 C CA . ASP A 1 91 ? -10.415 3.457 0.536 1.00 89.31 91 ASP A CA 1
ATOM 706 C C . ASP A 1 91 ? -9.937 2.536 1.663 1.00 89.31 91 ASP A C 1
ATOM 708 O O . ASP A 1 91 ? -10.745 1.897 2.332 1.00 89.31 91 ASP A O 1
ATOM 712 N N . ASN A 1 92 ? -8.621 2.470 1.889 1.00 87.38 92 ASN A N 1
ATOM 713 C CA . ASN A 1 92 ? -8.040 1.655 2.954 1.00 87.38 92 ASN A CA 1
ATOM 714 C C . ASN A 1 92 ? -8.441 2.173 4.346 1.00 87.38 92 ASN A C 1
ATOM 716 O O . ASN A 1 92 ? -8.740 1.372 5.232 1.00 87.38 92 ASN A O 1
ATOM 720 N N . LEU A 1 93 ? -8.525 3.495 4.519 1.00 86.88 93 LEU A N 1
ATOM 721 C CA . LEU A 1 93 ? -9.028 4.122 5.742 1.00 86.88 93 LEU A CA 1
ATOM 722 C C . LEU A 1 93 ? -10.507 3.807 5.978 1.00 86.88 93 LEU A C 1
ATOM 724 O O . LEU A 1 93 ? -10.864 3.409 7.082 1.00 86.88 93 LEU A O 1
ATOM 728 N N . ARG A 1 94 ? -11.356 3.912 4.948 1.00 89.94 94 ARG A N 1
ATOM 729 C CA . ARG A 1 94 ? -12.781 3.550 5.048 1.00 89.94 94 ARG A CA 1
ATOM 730 C C . ARG A 1 94 ? -12.966 2.098 5.480 1.00 89.94 94 ARG A C 1
ATOM 732 O O . ARG A 1 94 ? -13.689 1.849 6.435 1.00 89.94 94 ARG A O 1
ATOM 739 N N . GLN A 1 95 ? -12.250 1.170 4.843 1.00 90.25 95 GLN A N 1
ATOM 740 C CA . GLN A 1 95 ? -12.281 -0.250 5.217 1.00 90.25 95 GLN A CA 1
ATOM 741 C C . GLN A 1 95 ? -11.789 -0.485 6.648 1.00 90.25 95 GLN A C 1
ATOM 743 O O . GLN A 1 95 ? -12.305 -1.351 7.345 1.00 90.25 95 GLN A O 1
ATOM 748 N N . SER A 1 96 ? -10.785 0.273 7.092 1.00 88.19 96 SER A N 1
ATOM 749 C CA . SER A 1 96 ? -10.268 0.162 8.459 1.00 88.19 96 SER A CA 1
ATOM 750 C C . SER A 1 96 ? -11.300 0.626 9.482 1.00 88.19 96 SER A C 1
ATOM 752 O O . SER A 1 96 ? -11.534 -0.076 10.458 1.00 88.19 96 SER A O 1
ATOM 754 N N . ILE A 1 97 ? -11.950 1.766 9.238 1.00 89.62 97 ILE A N 1
ATOM 755 C CA . ILE A 1 97 ? -13.017 2.294 10.098 1.00 89.62 97 ILE A CA 1
ATOM 756 C C . ILE A 1 97 ? -14.190 1.314 10.174 1.00 89.62 97 ILE A C 1
ATOM 758 O O . ILE A 1 97 ? -14.646 0.993 11.267 1.00 89.62 97 ILE A O 1
ATOM 762 N N . GLU A 1 98 ? -14.639 0.808 9.024 1.00 90.56 98 GLU A N 1
ATOM 763 C CA . GLU A 1 98 ? -15.734 -0.161 8.940 1.00 90.56 98 GLU A CA 1
ATOM 764 C C . GLU A 1 98 ? -15.432 -1.427 9.752 1.00 90.56 98 GLU A C 1
ATOM 766 O O . GLU A 1 98 ? -16.278 -1.899 10.505 1.00 90.56 98 GLU A O 1
ATOM 771 N N . ARG A 1 99 ? -14.200 -1.942 9.663 1.00 88.88 99 ARG A N 1
ATOM 772 C CA . ARG A 1 99 ? -13.773 -3.136 10.408 1.00 88.88 99 ARG A CA 1
ATOM 773 C C . ARG A 1 99 ? -13.607 -2.900 11.904 1.00 88.88 99 ARG A C 1
ATOM 775 O O . ARG A 1 99 ? -13.843 -3.819 12.680 1.00 88.88 99 ARG A O 1
ATOM 782 N N . LEU A 1 100 ? -13.162 -1.711 12.305 1.00 87.00 100 LEU A N 1
ATOM 783 C CA . LEU A 1 100 ? -12.984 -1.366 13.717 1.00 87.00 100 LEU A CA 1
ATOM 784 C C . LEU A 1 100 ? -14.320 -1.057 14.404 1.00 87.00 100 LEU A C 1
ATOM 786 O O . LEU A 1 100 ? -14.418 -1.196 15.619 1.00 87.00 100 LEU A O 1
ATOM 790 N N . GLY A 1 101 ? -15.344 -0.647 13.650 1.00 85.81 101 GLY A N 1
ATOM 791 C CA . GLY A 1 101 ? -16.723 -0.489 14.124 1.00 85.81 101 GLY A CA 1
ATOM 792 C C . GLY A 1 101 ? -16.960 0.637 15.140 1.00 85.81 101 GLY A C 1
ATOM 793 O O . GLY A 1 101 ? -18.110 0.891 15.482 1.00 85.81 101 GLY A O 1
ATOM 794 N N . GLN A 1 102 ? -15.905 1.306 15.619 1.00 86.69 102 GLN A N 1
ATOM 795 C CA . GLN A 1 102 ? -15.951 2.382 16.623 1.00 86.69 102 GLN A CA 1
ATOM 796 C C . GLN A 1 102 ? -14.997 3.535 16.244 1.00 86.69 102 GLN A C 1
ATOM 798 O O . GLN A 1 102 ? -14.002 3.769 16.939 1.00 86.69 102 GLN A O 1
ATOM 803 N N . PRO A 1 103 ? -15.231 4.238 15.116 1.00 82.12 103 PRO A N 1
ATOM 804 C CA . PRO A 1 103 ? -14.342 5.301 14.633 1.00 82.12 103 PRO A CA 1
ATOM 805 C C . PRO A 1 103 ? -14.081 6.409 15.655 1.00 82.12 103 PRO A C 1
ATOM 807 O O . PRO A 1 103 ? -12.980 6.947 15.702 1.00 82.12 103 PRO A O 1
ATOM 810 N N . GLU A 1 104 ? -15.062 6.732 16.493 1.00 86.88 104 GLU A N 1
ATOM 811 C CA . GLU A 1 104 ? -14.980 7.750 17.542 1.00 86.88 104 GLU A CA 1
ATOM 812 C C . GLU A 1 104 ? -13.932 7.449 18.623 1.00 86.88 104 GLU A C 1
ATOM 814 O O . GLU A 1 104 ? -13.508 8.353 19.340 1.00 86.88 104 GLU A O 1
ATOM 819 N N . ARG A 1 105 ? -13.476 6.195 18.727 1.00 84.44 105 ARG A N 1
ATOM 820 C CA . ARG A 1 105 ? -12.422 5.769 19.660 1.00 84.44 105 ARG A CA 1
ATOM 821 C C . ARG A 1 105 ? -11.054 5.627 18.999 1.00 84.44 105 ARG A C 1
ATOM 823 O O . ARG A 1 105 ? -10.089 5.253 19.663 1.00 84.44 105 ARG A O 1
ATOM 830 N N . CYS A 1 106 ? -10.954 5.893 17.700 1.00 82.38 106 CYS A N 1
ATOM 831 C CA . CYS A 1 106 ? -9.736 5.690 16.932 1.00 82.38 106 CYS A CA 1
ATOM 832 C C . CYS A 1 106 ? -9.095 7.027 16.556 1.00 82.38 106 CYS A C 1
ATOM 834 O O . CYS A 1 106 ? -9.696 7.857 15.878 1.00 82.38 106 CYS A O 1
ATOM 836 N N . PHE A 1 107 ? -7.824 7.201 16.916 1.00 84.00 107 PHE A N 1
ATOM 837 C CA . PHE A 1 107 ? -6.990 8.239 16.322 1.00 84.00 107 PHE A CA 1
ATOM 838 C C . PHE A 1 107 ? -6.305 7.686 15.068 1.00 84.00 107 PHE A C 1
ATOM 840 O O . PHE A 1 107 ? -5.588 6.688 15.134 1.00 84.00 107 PHE A O 1
ATOM 847 N N . ILE A 1 108 ? -6.522 8.328 13.919 1.00 81.94 108 ILE A N 1
ATOM 848 C CA . ILE A 1 108 ? -5.921 7.914 12.647 1.00 81.94 108 ILE A CA 1
ATOM 849 C C . ILE A 1 108 ? -4.656 8.736 12.410 1.00 81.94 108 ILE A C 1
ATOM 851 O O . ILE A 1 108 ? -4.725 9.917 12.074 1.00 81.94 108 ILE A O 1
ATOM 855 N N . SER A 1 109 ? -3.497 8.094 12.537 1.00 80.00 109 SER A N 1
ATOM 856 C CA . SER A 1 109 ? -2.217 8.657 12.111 1.00 80.00 109 SER A CA 1
ATOM 857 C C . SER A 1 109 ? -1.833 8.120 10.729 1.00 80.00 109 SER A C 1
ATOM 859 O O . SER A 1 109 ? -1.973 6.934 10.435 1.00 80.00 109 SER A O 1
ATOM 861 N N . VAL A 1 110 ? -1.359 9.005 9.849 1.00 73.12 110 VAL A N 1
ATOM 862 C CA . VAL A 1 110 ? -0.871 8.636 8.513 1.00 73.12 110 VAL A CA 1
ATOM 863 C C . VAL A 1 110 ? 0.626 8.900 8.463 1.00 73.12 110 VAL A C 1
ATOM 865 O O . VAL A 1 110 ? 1.065 10.043 8.578 1.00 73.12 110 VAL A O 1
ATOM 868 N N . THR A 1 111 ? 1.414 7.845 8.276 1.00 67.62 111 THR A N 1
ATOM 869 C CA . THR A 1 111 ? 2.872 7.928 8.132 1.00 67.62 111 THR A CA 1
ATOM 870 C C . THR A 1 111 ? 3.295 7.802 6.668 1.00 67.62 111 THR A C 1
ATOM 872 O O . THR A 1 111 ? 2.592 7.231 5.830 1.00 67.62 111 THR A O 1
ATOM 875 N N . ALA A 1 112 ? 4.442 8.397 6.330 1.00 55.03 112 ALA A N 1
ATOM 876 C CA . ALA A 1 112 ? 4.964 8.380 4.969 1.00 55.03 112 ALA A CA 1
ATOM 877 C C . ALA A 1 112 ? 5.410 6.967 4.537 1.00 55.03 112 ALA A C 1
ATOM 879 O O . ALA A 1 112 ? 5.801 6.122 5.337 1.00 55.03 112 ALA A O 1
ATOM 880 N N . LYS A 1 113 ? 5.342 6.739 3.226 1.00 55.75 113 LYS A N 1
ATOM 881 C CA . LYS A 1 113 ? 5.477 5.463 2.513 1.00 55.75 113 LYS A CA 1
ATOM 882 C C . LYS A 1 113 ? 6.710 4.624 2.901 1.00 55.75 113 LYS A C 1
ATOM 884 O O . LYS A 1 113 ? 7.835 4.980 2.555 1.00 55.75 113 LYS A O 1
ATOM 889 N N . ALA A 1 114 ? 6.491 3.445 3.487 1.00 45.66 114 ALA A N 1
ATOM 890 C CA . ALA A 1 114 ? 7.498 2.385 3.572 1.00 45.66 114 ALA A CA 1
ATOM 891 C C . ALA A 1 114 ? 7.541 1.603 2.244 1.00 45.66 114 ALA A C 1
ATOM 893 O O . ALA A 1 114 ? 6.509 1.155 1.745 1.00 45.66 114 ALA A O 1
ATOM 894 N N . THR A 1 115 ? 8.720 1.455 1.632 1.00 43.94 115 THR A N 1
ATOM 895 C CA . THR A 1 115 ? 8.880 0.705 0.371 1.00 43.94 115 THR A CA 1
ATOM 896 C C . THR A 1 115 ? 9.480 -0.665 0.687 1.00 43.94 115 THR A C 1
ATOM 898 O O . THR A 1 115 ? 10.623 -0.732 1.126 1.00 43.94 115 THR A O 1
ATOM 901 N N . SER A 1 116 ? 8.722 -1.747 0.484 1.00 41.06 116 SER A N 1
ATOM 902 C CA . SER A 1 116 ? 9.205 -3.126 0.653 1.00 41.06 116 SER A CA 1
ATOM 903 C C . SER A 1 116 ? 10.089 -3.559 -0.534 1.00 41.06 116 SER A C 1
ATOM 905 O O . SER A 1 116 ? 9.810 -3.240 -1.689 1.00 41.06 116 SER A O 1
ATOM 907 N N . THR A 1 117 ? 11.195 -4.205 -0.163 1.00 38.44 117 THR A N 1
ATOM 908 C CA . THR A 1 117 ? 12.313 -4.873 -0.858 1.00 38.44 117 THR A CA 1
ATOM 909 C C . THR A 1 117 ? 12.258 -5.063 -2.388 1.00 38.44 117 THR A C 1
ATOM 911 O O . THR A 1 117 ? 11.312 -5.603 -2.953 1.00 38.44 117 THR A O 1
ATOM 914 N N . ASN A 1 118 ? 13.349 -4.658 -3.061 1.00 41.03 118 ASN A N 1
ATOM 915 C CA . ASN A 1 118 ? 13.542 -4.719 -4.517 1.00 41.03 118 ASN A CA 1
ATOM 916 C C . ASN A 1 118 ? 14.206 -6.043 -4.949 1.00 41.03 118 ASN A C 1
ATOM 918 O O . ASN A 1 118 ? 15.204 -6.437 -4.353 1.00 41.03 118 ASN A O 1
ATOM 922 N N . CYS A 1 119 ? 13.769 -6.633 -6.067 1.00 39.12 119 CYS A N 1
ATOM 923 C CA . CYS A 1 119 ? 14.636 -7.466 -6.907 1.00 39.12 119 CYS A CA 1
ATOM 924 C C . CYS A 1 119 ? 14.968 -6.670 -8.173 1.00 39.12 119 CYS A C 1
ATOM 926 O O . CYS A 1 119 ? 14.063 -6.240 -8.893 1.00 39.12 119 CYS A O 1
ATOM 928 N N . ILE A 1 120 ? 16.258 -6.446 -8.421 1.00 39.94 120 ILE A N 1
ATOM 929 C CA . ILE A 1 120 ? 16.743 -5.877 -9.681 1.00 39.94 120 ILE A CA 1
ATOM 930 C C . ILE A 1 120 ? 16.587 -6.974 -10.740 1.00 39.94 120 ILE A C 1
ATOM 932 O O . ILE A 1 120 ? 16.978 -8.114 -10.494 1.00 39.94 120 ILE A O 1
ATOM 936 N N . ALA A 1 121 ? 15.944 -6.644 -11.859 1.00 44.12 121 ALA A N 1
ATOM 937 C CA . ALA A 1 121 ? 15.952 -7.467 -13.064 1.00 44.12 121 ALA A CA 1
ATOM 938 C C . ALA A 1 121 ? 17.069 -6.985 -13.995 1.00 44.12 121 ALA A C 1
ATOM 940 O O . ALA A 1 121 ? 17.277 -5.744 -14.071 1.00 44.12 121 ALA A O 1
#

pLDDT: mean 75.83, std 13.5, range [38.44, 91.44]

Secondary structure (DSSP, 8-state):
-------S-STTS-EEEEEEEEE-TTSPEEEEEEE--EEEEEEEE-TT--EEEEEEEEEE--SS---HHHHTTTS-GGGSSS--HHHHHHHHHHHHHHHHS-GGG-------------B--

Foldseek 3Di:
DDDDDDDDDQLVFAFDDWDFPAADPVRDTDIFTWGDKDKDWDWDADPVRHTDGTLFMDIDHHNDDPPCVVVVVPDPPVPPPDDDPVNVNVVRVVSSCVSVVCVVPDDDDDDDDDDDDTDTD

Organism: NCBI:txid1549949

Solvent-accessible surface area (backbone atoms only — not comparable to full-atom values): 8034 Å² total; per-residue (Å²): 140,85,89,86,84,87,79,95,56,78,83,79,45,22,49,70,48,80,43,78,75,48,61,47,101,84,68,50,77,39,76,35,62,30,45,37,76,47,74,50,73,42,72,42,56,48,96,87,65,52,76,74,48,75,53,28,76,48,79,49,64,30,91,68,82,84,64,55,73,72,44,50,82,80,42,63,71,86,74,50,98,60,93,49,69,70,57,55,49,52,54,43,50,51,50,24,42,64,70,66,71,48,58,95,79,57,85,86,81,86,78,83,87,82,81,83,84,82,53,86,109

Radius of gyration: 18.34 Å; Cα contacts (8 Å, |Δi|>4): 138; chains: 1; bounding box: 48×39×47 Å

Nearest PDB structures (foldseek):
  7ase-assembly1_g  TM=3.013E-01  e=1.659E+00  Trypanosoma cruzi
  5opt-assembly1_g  TM=3.158E-01  e=2.742E+00  Trypanosoma cruzi strain CL Brener
  4pk3-assembly1_A  TM=2.392E-01  e=2.003E+00  Homo sapiens
  7rhr-assembly1_A  TM=2.331E-01  e=4.824E+00  Xenopus calcaratus

InterPro domains:
  IPR012337 Ribonuclease H-like superfamily [SSF53098] (10-102)
  IPR047768 Transposase for transposon Tn5-like [PTHR37319] (17-108)

Sequence (121 aa):
MEFSYQRANTSAIGLTKSVNSGQDKGGRWRHHTVCGMLMHSSLAVTVEGLPLALAAVKFWTRKTFKGTAQLKKKINPIRVPIEKESVRLLDNLRQSIERLGQPERCFISVTAKATSTNCIA